Protein AF-A0A1D8FVS4-F1 (afdb_monomer_lite)

Sequence (175 aa):
MYRERLPRTWTAICVGLYLAHVVRLGFDALPEDAGVWLAVSAASLLVLLPCIAVPVSKAVYHRIVVDPDRGVLRVGRERLSLADIDPASVHAALAQPDPAAAARLVASARTVDAPVPGLRAADTGAPRLVGGGWGAPMGMAVVVLATRGGEALSIATHDRKAFLTALAGALPAPA

pLDDT: mean 88.58, std 7.05, range [60.53, 96.75]

Foldseek 3Di:
DDKADDDCVQVVVLVVVLVVVLVVLCVVAPPPHVVVSVVVSVVVVVVSCVSVVVVVCCNQFQMWDDDLVVQWTDGRPDIDGLLFFALVQLVVQLPDDDDDQVRQQVQQVLFFDDPDQPRHCVNVVHAHEPRPDRTAPGSWHWRWTATPVGGIYTRTGNCSNVNSVSSSVSHDDHD

Radius of gyration: 20.72 Å; chains: 1; bounding box: 51×33×60 Å

Organism: NCBI:txid285473

Structure (mmCIF, N/CA/C/O backbone):
data_AF-A0A1D8FVS4-F1
#
_entry.id   AF-A0A1D8FVS4-F1
#
loop_
_atom_site.group_PDB
_atom_site.id
_atom_site.type_symbol
_atom_site.label_atom_id
_atom_site.label_alt_id
_atom_site.label_comp_id
_atom_site.label_asym_id
_atom_site.label_entity_id
_atom_site.label_seq_id
_atom_site.pdbx_PDB_ins_code
_atom_site.Cartn_x
_atom_site.Cartn_y
_atom_site.Cartn_z
_atom_site.occupancy
_atom_site.B_iso_or_equiv
_atom_site.auth_seq_id
_atom_site.auth_comp_id
_atom_site.auth_asym_id
_atom_site.auth_atom_id
_atom_site.pdbx_PDB_model_num
ATOM 1 N N . MET A 1 1 ? -13.833 -11.671 -2.267 1.00 82.31 1 MET A N 1
ATOM 2 C CA . MET A 1 1 ? -12.354 -11.724 -2.178 1.00 82.31 1 MET A CA 1
ATOM 3 C C . MET A 1 1 ? -11.740 -10.491 -2.842 1.00 82.31 1 MET A C 1
ATOM 5 O O . MET A 1 1 ? -11.932 -10.299 -4.038 1.00 82.31 1 MET A O 1
ATOM 9 N N . TYR A 1 2 ? -11.025 -9.650 -2.090 1.00 91.81 2 TYR A N 1
ATOM 10 C CA . TYR A 1 2 ? -10.283 -8.502 -2.637 1.00 91.81 2 TYR A CA 1
ATOM 11 C C . TYR A 1 2 ? -8.808 -8.858 -2.812 1.00 91.81 2 TYR A C 1
ATOM 13 O O . TYR A 1 2 ? -8.218 -9.528 -1.966 1.00 91.81 2 TYR A O 1
ATOM 21 N N . ARG A 1 3 ? -8.203 -8.389 -3.906 1.00 91.31 3 ARG A N 1
ATOM 22 C CA . ARG A 1 3 ? -6.777 -8.555 -4.192 1.00 91.31 3 ARG A CA 1
ATOM 23 C C . ARG A 1 3 ? -6.234 -7.275 -4.799 1.00 91.31 3 ARG A C 1
ATOM 25 O O . ARG A 1 3 ? -6.654 -6.887 -5.889 1.00 91.31 3 ARG A O 1
ATOM 32 N N . GLU A 1 4 ? -5.270 -6.667 -4.124 1.00 86.94 4 GLU A N 1
ATOM 33 C CA . GLU A 1 4 ? -4.655 -5.432 -4.593 1.00 86.94 4 GLU A CA 1
ATOM 34 C C . GLU A 1 4 ? -3.926 -5.663 -5.927 1.00 86.94 4 GLU A C 1
ATOM 36 O O . GLU A 1 4 ? -3.179 -6.637 -6.107 1.00 86.94 4 GLU A O 1
ATOM 41 N N . ARG A 1 5 ? -4.173 -4.765 -6.886 1.00 82.19 5 ARG A N 1
ATOM 42 C CA . ARG A 1 5 ? -3.498 -4.732 -8.186 1.00 82.19 5 ARG A CA 1
ATOM 43 C C . ARG A 1 5 ? -2.529 -3.560 -8.188 1.00 82.19 5 ARG A C 1
ATOM 45 O O . ARG A 1 5 ? -2.939 -2.425 -7.973 1.00 82.19 5 ARG A O 1
ATOM 52 N N . LEU A 1 6 ? -1.255 -3.827 -8.459 1.00 73.81 6 LEU A N 1
ATOM 53 C CA . LEU A 1 6 ? -0.286 -2.751 -8.628 1.00 73.81 6 LEU A CA 1
ATOM 54 C C . LEU A 1 6 ? -0.465 -2.082 -9.997 1.00 73.81 6 LEU A C 1
ATOM 56 O O . LEU A 1 6 ? -0.650 -2.790 -10.996 1.00 73.81 6 LEU A O 1
ATOM 60 N N . PRO A 1 7 ? -0.346 -0.746 -10.073 1.00 73.88 7 PRO A N 1
ATOM 61 C CA . PRO A 1 7 ? -0.276 -0.056 -11.352 1.00 73.88 7 PRO A CA 1
ATOM 62 C C . PRO A 1 7 ? 0.970 -0.515 -12.117 1.00 73.88 7 PRO A C 1
ATOM 64 O O . PRO A 1 7 ? 2.086 -0.499 -11.599 1.00 73.88 7 PRO A O 1
ATOM 67 N N . ARG A 1 8 ? 0.784 -0.908 -13.379 1.00 80.81 8 ARG A N 1
ATOM 68 C CA . ARG A 1 8 ? 1.892 -1.258 -14.286 1.00 80.81 8 ARG A CA 1
ATOM 69 C C . ARG A 1 8 ? 2.492 -0.039 -14.986 1.00 80.81 8 ARG A C 1
ATOM 71 O O . ARG A 1 8 ? 3.478 -0.183 -15.698 1.00 80.81 8 ARG A O 1
ATOM 78 N N . THR A 1 9 ? 1.917 1.146 -14.776 1.00 83.62 9 THR A N 1
ATOM 79 C CA . THR A 1 9 ? 2.279 2.388 -15.469 1.00 83.62 9 THR A CA 1
ATOM 80 C C . THR A 1 9 ? 3.751 2.739 -15.289 1.00 83.62 9 THR A C 1
ATOM 82 O O . THR A 1 9 ? 4.416 3.036 -16.269 1.00 83.62 9 THR A O 1
ATOM 85 N N . TRP A 1 10 ? 4.290 2.631 -14.070 1.00 82.12 10 TRP A N 1
ATOM 86 C CA . TRP A 1 10 ? 5.708 2.908 -13.815 1.00 82.12 10 TRP A CA 1
ATOM 87 C C . TRP A 1 10 ? 6.628 1.957 -14.586 1.00 82.12 10 TRP A C 1
ATOM 89 O O . TRP A 1 10 ? 7.525 2.400 -15.294 1.00 82.12 10 TRP A O 1
ATOM 99 N N . THR A 1 11 ? 6.358 0.650 -14.521 1.00 85.25 11 THR A N 1
ATOM 100 C CA . THR A 1 11 ? 7.110 -0.349 -15.289 1.00 85.25 11 THR A CA 1
ATOM 101 C C . THR A 1 11 ? 7.022 -0.074 -16.788 1.00 85.25 11 THR A C 1
ATOM 103 O O . THR A 1 11 ? 8.040 -0.123 -17.468 1.00 85.25 11 THR A O 1
ATOM 106 N N . ALA A 1 12 ? 5.835 0.266 -17.298 1.00 89.19 12 ALA A N 1
ATOM 107 C CA . ALA A 1 12 ? 5.643 0.608 -18.703 1.00 89.19 12 ALA A CA 1
ATOM 108 C C . ALA A 1 12 ? 6.436 1.862 -19.110 1.00 89.19 12 ALA A C 1
ATOM 110 O O . ALA A 1 12 ? 7.073 1.851 -20.158 1.00 89.19 12 ALA A O 1
ATOM 111 N N . ILE A 1 13 ? 6.455 2.905 -18.271 1.00 90.12 13 ILE A N 1
ATOM 112 C CA . ILE A 1 13 ? 7.244 4.124 -18.502 1.00 90.12 13 ILE A CA 1
ATOM 113 C C . ILE A 1 13 ? 8.738 3.795 -18.540 1.00 90.12 13 ILE A C 1
ATOM 115 O O . ILE A 1 13 ? 9.409 4.156 -19.502 1.00 90.12 13 ILE A O 1
ATOM 119 N N . CYS A 1 14 ? 9.265 3.081 -17.540 1.00 89.50 14 CYS A N 1
ATOM 120 C CA . CYS A 1 14 ? 10.686 2.728 -17.490 1.00 89.50 14 CYS A CA 1
ATOM 121 C C . CYS A 1 14 ? 11.114 1.892 -18.703 1.00 89.50 14 CYS A C 1
ATOM 123 O O . CYS A 1 14 ? 12.142 2.176 -19.313 1.00 89.50 14 CYS A O 1
ATOM 125 N N . VAL A 1 15 ? 10.311 0.890 -19.077 1.00 90.00 15 VAL A N 1
ATOM 126 C CA . VAL A 1 15 ? 10.574 0.063 -20.264 1.00 90.00 15 VAL A CA 1
ATOM 127 C C . VAL A 1 15 ? 10.497 0.903 -21.539 1.00 90.00 15 VAL A C 1
ATOM 129 O O . VAL A 1 15 ? 11.381 0.798 -22.381 1.00 90.00 15 VAL A O 1
ATOM 132 N N . GLY A 1 16 ? 9.492 1.772 -21.676 1.00 93.94 16 GLY A N 1
ATOM 133 C CA . GLY A 1 16 ? 9.348 2.652 -22.837 1.00 93.94 16 GLY A CA 1
ATOM 134 C C . GLY A 1 16 ? 10.529 3.611 -23.008 1.00 93.94 16 GLY A C 1
ATOM 135 O O . GLY A 1 16 ? 11.068 3.725 -24.107 1.00 93.94 16 GLY A O 1
ATOM 136 N N . LEU A 1 17 ? 10.983 4.242 -21.920 1.00 93.75 17 LEU A N 1
ATOM 137 C CA . LEU A 1 17 ? 12.161 5.117 -21.925 1.00 93.75 17 LEU A CA 1
ATOM 138 C C . LEU A 1 17 ? 13.437 4.355 -22.295 1.00 93.75 17 LEU A C 1
ATOM 140 O O . LEU A 1 17 ? 14.241 4.856 -23.080 1.00 93.75 17 LEU A O 1
ATOM 144 N N . TYR A 1 18 ? 13.607 3.138 -21.774 1.00 93.44 18 TYR A N 1
ATOM 145 C CA . TYR A 1 18 ? 14.733 2.280 -22.136 1.00 93.44 18 TYR A CA 1
ATOM 146 C C . TYR A 1 18 ? 14.725 1.931 -23.629 1.00 93.44 18 TYR A C 1
ATOM 148 O O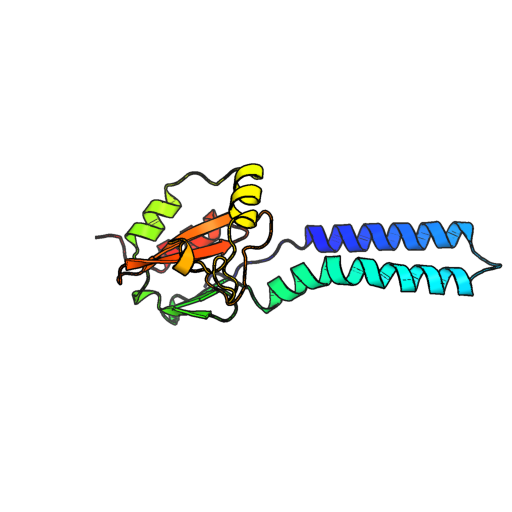 . TYR A 1 18 ? 15.739 2.100 -24.302 1.00 93.44 18 TYR A O 1
ATOM 156 N N . LEU A 1 19 ? 13.580 1.507 -24.171 1.00 94.00 19 LEU A N 1
ATOM 157 C CA . LEU A 1 19 ? 13.458 1.170 -25.591 1.00 94.00 19 LEU A CA 1
ATOM 158 C C . LEU A 1 19 ? 13.744 2.380 -26.487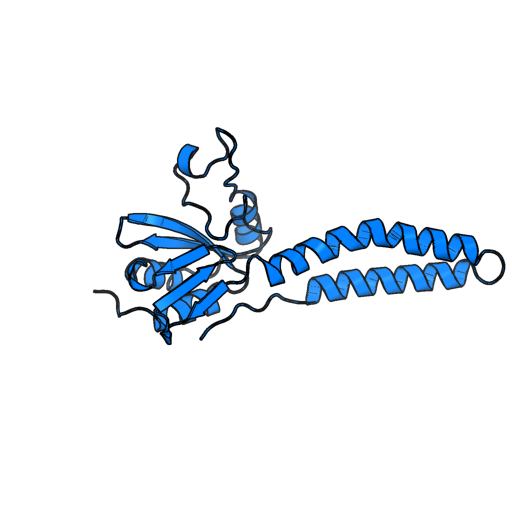 1.00 94.00 19 LEU A C 1
ATOM 160 O O . LEU A 1 19 ? 14.502 2.259 -27.447 1.00 94.00 19 LEU A O 1
ATOM 164 N N . ALA A 1 20 ? 13.203 3.552 -26.147 1.00 93.81 20 ALA A N 1
ATOM 165 C CA . ALA A 1 20 ? 13.477 4.787 -26.878 1.00 93.81 20 ALA A CA 1
ATOM 166 C C . ALA A 1 20 ? 14.975 5.133 -26.869 1.00 93.81 20 ALA A C 1
ATOM 168 O O . ALA A 1 20 ? 15.530 5.518 -27.897 1.00 93.81 20 ALA A O 1
ATOM 169 N N . HIS A 1 21 ? 15.647 4.949 -25.730 1.00 90.81 21 HIS A N 1
ATOM 170 C CA . HIS A 1 21 ? 17.085 5.163 -25.606 1.00 90.81 21 HIS A CA 1
ATOM 171 C C . HIS A 1 21 ? 17.902 4.192 -26.473 1.00 90.81 21 HIS A C 1
ATOM 173 O O . HIS A 1 21 ? 18.782 4.640 -27.206 1.00 90.81 21 HIS A O 1
ATOM 179 N N . VAL A 1 22 ? 17.591 2.891 -26.444 1.00 90.62 22 VAL A N 1
ATOM 180 C CA . VAL A 1 22 ? 18.277 1.869 -27.259 1.00 90.62 22 VAL A CA 1
ATOM 181 C C . VAL A 1 22 ? 18.113 2.140 -28.755 1.00 90.62 22 VAL A C 1
ATOM 183 O O . VAL A 1 22 ? 19.090 2.062 -29.501 1.00 90.62 22 VAL A O 1
ATOM 186 N N . VAL A 1 23 ? 16.900 2.498 -29.190 1.00 91.62 23 VAL A N 1
ATOM 187 C CA . VAL A 1 23 ? 16.611 2.859 -30.587 1.00 91.62 23 VAL A CA 1
ATOM 188 C C . VAL A 1 23 ? 17.400 4.098 -31.002 1.00 91.62 23 VAL A C 1
ATOM 190 O O . VAL A 1 23 ? 18.024 4.092 -32.060 1.00 91.62 23 VAL A O 1
ATOM 193 N N . ARG A 1 24 ? 17.432 5.136 -30.155 1.00 89.19 24 ARG A N 1
ATOM 194 C CA . ARG A 1 24 ? 18.205 6.357 -30.418 1.00 89.19 24 ARG A CA 1
ATOM 195 C C . ARG A 1 24 ? 19.694 6.052 -30.595 1.00 89.19 24 ARG A C 1
ATOM 197 O O . ARG A 1 24 ? 20.284 6.504 -31.563 1.00 89.19 24 ARG A O 1
ATOM 204 N N . LEU A 1 25 ? 20.278 5.256 -29.696 1.00 87.12 25 LEU A N 1
ATOM 205 C CA . LEU A 1 25 ? 21.678 4.839 -29.813 1.00 87.12 25 LEU A CA 1
ATOM 206 C C . LEU A 1 25 ? 21.939 4.018 -31.083 1.00 87.12 25 LEU A C 1
ATOM 208 O O . LEU A 1 25 ? 23.022 4.108 -31.646 1.00 87.12 25 LEU A O 1
ATOM 212 N N . GLY A 1 26 ? 20.963 3.225 -31.532 1.00 84.50 26 GLY A N 1
ATOM 213 C CA . GLY A 1 26 ? 21.086 2.423 -32.748 1.00 84.50 26 GLY A CA 1
ATOM 214 C C . GLY A 1 26 ? 21.171 3.274 -34.015 1.00 84.50 26 GLY A C 1
ATOM 215 O O . GLY A 1 26 ? 21.977 2.965 -34.887 1.00 84.50 26 GLY A O 1
ATOM 216 N N . PHE A 1 27 ? 20.397 4.362 -34.100 1.00 86.69 27 PHE A N 1
ATOM 217 C CA . PHE A 1 27 ? 20.484 5.303 -35.224 1.00 86.69 27 PHE A CA 1
ATOM 218 C C . PHE A 1 27 ? 21.853 5.983 -35.326 1.00 86.69 27 PHE A C 1
ATOM 220 O O . PHE A 1 27 ? 22.319 6.215 -36.436 1.00 86.69 27 PHE A O 1
ATOM 227 N N . ASP A 1 28 ? 22.488 6.271 -34.187 1.00 76.62 28 ASP A N 1
ATOM 228 C CA . ASP A 1 28 ? 23.780 6.963 -34.142 1.00 76.62 28 ASP A CA 1
ATOM 229 C C . ASP A 1 28 ? 24.978 6.015 -34.402 1.00 76.62 28 ASP A C 1
ATOM 231 O O . ASP A 1 28 ? 26.030 6.480 -34.827 1.00 76.62 28 ASP A O 1
ATOM 235 N N . ALA A 1 29 ? 24.847 4.705 -34.133 1.00 73.69 29 ALA A N 1
ATOM 236 C CA . ALA A 1 29 ? 25.982 3.765 -34.059 1.00 73.69 29 ALA A CA 1
ATOM 237 C C . ALA A 1 29 ? 26.030 2.670 -35.149 1.00 73.69 29 ALA A C 1
ATOM 239 O O . ALA A 1 29 ? 27.044 1.983 -35.292 1.00 73.69 29 ALA A O 1
ATOM 240 N N . LEU A 1 30 ? 24.948 2.444 -35.901 1.00 69.81 30 LEU A N 1
ATOM 241 C CA . LEU A 1 30 ? 24.919 1.433 -36.970 1.00 69.81 30 LEU A CA 1
ATOM 242 C C . LEU A 1 30 ? 25.427 2.025 -38.301 1.00 69.81 30 LEU A C 1
ATOM 244 O O . LEU A 1 30 ? 24.965 3.103 -38.672 1.00 69.81 30 LEU A O 1
ATOM 248 N N . PRO A 1 31 ? 26.300 1.331 -39.071 1.00 60.53 31 PRO A N 1
ATOM 249 C CA . PRO A 1 31 ? 26.704 -0.080 -38.954 1.00 60.53 31 PRO A CA 1
ATOM 250 C C . PRO A 1 31 ? 28.086 -0.335 -38.318 1.00 60.53 31 PRO A C 1
ATOM 252 O O . PRO A 1 31 ? 28.436 -1.494 -38.101 1.00 60.53 31 PRO A O 1
ATOM 255 N N . GLU A 1 32 ? 28.878 0.701 -38.049 1.00 76.50 32 GLU A N 1
ATOM 256 C CA . GLU A 1 32 ? 30.312 0.562 -37.747 1.00 76.50 32 GLU A CA 1
ATOM 257 C C . GLU A 1 32 ? 30.583 0.047 -36.320 1.00 76.50 32 GLU A C 1
ATOM 259 O O . GLU A 1 32 ? 31.526 -0.714 -36.114 1.00 76.50 32 GLU A O 1
ATOM 264 N N . ASP A 1 33 ? 29.692 0.338 -35.362 1.00 84.56 33 ASP A N 1
ATOM 265 C CA . ASP A 1 33 ? 29.934 0.123 -33.928 1.00 84.56 33 ASP A CA 1
ATOM 266 C C . ASP A 1 33 ? 28.868 -0.753 -33.238 1.00 84.56 33 ASP A C 1
ATOM 268 O O . ASP A 1 33 ? 28.495 -0.549 -32.076 1.00 84.56 33 ASP A O 1
ATOM 272 N N . ALA A 1 34 ? 28.380 -1.792 -33.924 1.00 83.81 34 ALA A N 1
ATOM 273 C CA . ALA A 1 34 ? 27.336 -2.682 -33.396 1.00 83.81 34 ALA A CA 1
ATOM 274 C C . ALA A 1 34 ? 27.692 -3.320 -32.032 1.00 83.81 34 ALA A C 1
ATOM 276 O O . ALA A 1 34 ? 26.827 -3.473 -31.165 1.00 83.81 34 ALA A O 1
ATOM 277 N N . GLY A 1 35 ? 28.966 -3.664 -31.813 1.00 86.25 35 GLY A N 1
ATOM 278 C CA . GLY A 1 35 ? 29.439 -4.210 -30.535 1.00 86.25 35 GLY A CA 1
ATOM 279 C C . GLY A 1 35 ? 29.344 -3.203 -29.384 1.00 86.25 35 GLY A C 1
ATOM 280 O O . GLY A 1 35 ? 28.893 -3.553 -28.292 1.00 86.25 35 GLY A O 1
ATOM 281 N N . VAL A 1 36 ? 29.702 -1.940 -29.638 1.00 86.81 36 VAL A N 1
ATOM 282 C CA . VAL A 1 36 ? 29.601 -0.851 -28.654 1.00 86.81 36 VAL A CA 1
ATOM 283 C C . VAL A 1 36 ? 28.135 -0.561 -28.344 1.00 86.81 36 VAL A C 1
ATOM 285 O O . VAL A 1 36 ? 27.765 -0.453 -27.174 1.00 86.81 36 VAL A O 1
ATOM 288 N N . TRP A 1 37 ? 27.277 -0.523 -29.366 1.00 88.75 37 TRP A N 1
ATOM 289 C CA . TRP A 1 37 ? 25.835 -0.344 -29.195 1.00 88.75 37 TRP A CA 1
ATOM 290 C C . TRP A 1 37 ? 25.215 -1.415 -28.283 1.00 88.75 37 TRP A C 1
ATOM 292 O O . TRP A 1 37 ? 24.474 -1.080 -27.351 1.00 88.75 37 TRP A O 1
ATOM 302 N N . LEU A 1 38 ? 25.554 -2.693 -28.491 1.00 88.62 38 LEU A N 1
ATOM 303 C CA . LEU A 1 38 ? 25.096 -3.790 -27.632 1.00 88.62 38 LEU A CA 1
ATOM 304 C C . LEU A 1 38 ? 25.632 -3.661 -26.201 1.00 88.62 38 LEU A C 1
ATOM 306 O O . LEU A 1 38 ? 24.866 -3.819 -25.250 1.00 88.62 38 LEU A O 1
ATOM 310 N N . ALA A 1 39 ? 26.919 -3.341 -26.036 1.00 90.12 39 ALA A N 1
ATOM 311 C CA . ALA A 1 39 ? 27.539 -3.195 -24.721 1.00 90.12 39 ALA A CA 1
ATOM 312 C C . ALA A 1 39 ? 26.892 -2.067 -23.900 1.00 90.12 39 ALA A C 1
ATOM 314 O O . ALA A 1 39 ? 26.540 -2.272 -22.738 1.00 90.12 39 ALA A O 1
ATOM 315 N N . VAL A 1 40 ? 26.664 -0.900 -24.510 1.00 89.38 40 VAL A N 1
ATOM 316 C CA . VAL A 1 40 ? 26.006 0.243 -23.855 1.00 89.38 40 VAL A CA 1
ATOM 317 C C . VAL A 1 40 ? 24.539 -0.070 -23.552 1.00 89.38 40 VAL A C 1
ATOM 319 O O . VAL A 1 40 ? 24.064 0.206 -22.450 1.00 89.38 40 VAL A O 1
ATOM 322 N N . SER A 1 41 ? 23.822 -0.710 -24.479 1.00 89.25 41 SER A N 1
ATOM 323 C CA . SER A 1 41 ? 22.429 -1.127 -24.261 1.00 89.25 41 SER A CA 1
ATOM 324 C C . SER A 1 41 ? 22.294 -2.129 -23.108 1.00 89.25 41 SER A C 1
ATOM 326 O O . SER A 1 41 ? 21.347 -2.038 -22.319 1.00 89.25 41 SER A O 1
ATOM 328 N N . ALA A 1 42 ? 23.246 -3.059 -22.979 1.00 90.69 42 ALA A N 1
ATOM 329 C CA . ALA A 1 42 ? 23.310 -4.017 -21.880 1.00 90.69 42 ALA A CA 1
ATOM 330 C C . ALA A 1 42 ? 23.688 -3.344 -20.553 1.00 90.69 42 ALA A C 1
ATOM 332 O O . ALA A 1 42 ? 23.056 -3.609 -19.533 1.00 90.69 42 ALA A O 1
ATOM 333 N N . ALA A 1 43 ? 24.654 -2.422 -20.554 1.00 91.25 43 ALA A N 1
ATOM 334 C CA . ALA A 1 43 ? 25.006 -1.644 -19.367 1.00 91.25 43 ALA A CA 1
ATOM 335 C C . ALA A 1 43 ? 23.808 -0.827 -18.852 1.00 91.25 43 ALA A C 1
ATOM 337 O O . ALA A 1 43 ? 23.539 -0.806 -17.652 1.00 91.25 43 ALA A O 1
ATOM 338 N N . SER A 1 44 ? 23.016 -0.239 -19.752 1.00 89.00 44 SER A N 1
ATOM 339 C CA . SER A 1 44 ? 21.793 0.494 -19.402 1.00 89.00 44 SER A CA 1
ATOM 340 C C . SER A 1 44 ? 20.724 -0.381 -18.732 1.00 89.00 44 SER A C 1
ATOM 342 O O . SER A 1 44 ? 19.921 0.127 -17.943 1.00 89.00 44 SER A O 1
ATOM 344 N N . LEU A 1 45 ? 20.725 -1.704 -18.957 1.00 89.19 45 LEU A N 1
ATOM 345 C CA . LEU A 1 45 ? 19.841 -2.614 -18.217 1.00 89.19 45 LEU A CA 1
ATOM 346 C C . LEU A 1 45 ? 20.175 -2.658 -16.726 1.00 89.19 45 LEU A C 1
ATOM 348 O O . LEU A 1 45 ? 19.263 -2.837 -15.924 1.00 89.19 45 LEU A O 1
ATOM 352 N N . LEU A 1 46 ? 21.435 -2.450 -16.332 1.00 89.50 46 LEU A N 1
ATOM 353 C CA . LEU A 1 46 ? 21.824 -2.423 -14.917 1.00 89.50 46 LEU A CA 1
ATOM 354 C C . LEU A 1 46 ? 21.133 -1.288 -14.151 1.00 89.50 46 LEU A C 1
ATOM 356 O O . LEU A 1 46 ? 20.880 -1.428 -12.958 1.00 89.50 46 LEU A O 1
ATOM 360 N N . VAL A 1 47 ? 20.774 -0.200 -14.838 1.00 87.31 47 VAL A N 1
ATOM 361 C CA . VAL A 1 47 ? 19.984 0.905 -14.274 1.00 87.31 47 VAL A CA 1
ATOM 362 C C . VAL A 1 47 ? 18.487 0.596 -14.321 1.00 87.31 47 VAL A C 1
ATOM 364 O O . VAL A 1 47 ? 17.765 0.867 -13.365 1.00 87.31 47 VAL A O 1
ATOM 367 N N . LEU A 1 48 ? 18.002 -0.013 -15.406 1.00 88.56 48 LEU A N 1
ATOM 368 C CA . LEU A 1 48 ? 16.586 -0.365 -15.542 1.00 88.56 48 LEU A CA 1
ATOM 369 C C . LEU A 1 48 ? 16.145 -1.427 -14.522 1.00 88.56 48 LEU A C 1
ATOM 371 O O . LEU A 1 48 ? 15.037 -1.359 -13.984 1.00 88.56 48 LEU A O 1
ATOM 375 N N . LEU A 1 49 ? 17.007 -2.409 -14.258 1.00 86.69 49 LEU A N 1
ATOM 376 C CA . LEU A 1 49 ? 16.737 -3.531 -13.365 1.00 86.69 49 LEU A CA 1
ATOM 377 C C . LEU A 1 49 ? 16.242 -3.087 -11.984 1.00 86.69 49 LEU A C 1
ATOM 379 O O . LEU A 1 49 ? 15.146 -3.510 -11.625 1.00 86.69 49 LEU A O 1
ATOM 383 N N . PRO A 1 50 ? 16.931 -2.223 -11.214 1.00 83.12 50 PRO A N 1
ATOM 384 C CA . PRO A 1 50 ? 16.420 -1.760 -9.925 1.00 83.12 50 PRO A CA 1
ATOM 385 C C . PRO A 1 50 ? 15.101 -0.981 -10.050 1.00 83.12 50 PRO A C 1
ATOM 387 O O . PRO A 1 50 ? 14.218 -1.150 -9.205 1.00 83.12 50 PRO A O 1
ATOM 390 N N . CYS A 1 51 ? 14.898 -0.205 -11.123 1.00 82.44 51 CYS A N 1
ATOM 391 C CA . CYS A 1 51 ? 13.643 0.523 -11.357 1.00 82.44 51 CYS A CA 1
ATOM 392 C C . CYS A 1 51 ? 12.429 -0.406 -11.539 1.00 82.44 51 CYS A C 1
ATOM 394 O O . CYS A 1 51 ? 11.310 -0.027 -11.180 1.00 82.44 51 CYS A O 1
ATOM 396 N N . ILE A 1 52 ? 12.638 -1.617 -12.069 1.00 82.81 52 ILE A N 1
ATOM 397 C CA . ILE A 1 52 ? 11.593 -2.636 -12.264 1.00 82.81 52 ILE A CA 1
ATOM 398 C C . ILE A 1 52 ? 11.564 -3.658 -11.115 1.00 82.81 52 ILE A C 1
ATOM 400 O O . ILE A 1 52 ? 10.495 -4.150 -10.748 1.00 82.81 52 ILE A O 1
ATOM 404 N N . ALA A 1 53 ? 12.702 -3.963 -10.495 1.00 78.81 53 ALA A N 1
ATOM 405 C CA . ALA A 1 53 ? 12.806 -4.946 -9.422 1.00 78.81 53 ALA A CA 1
ATOM 406 C C . ALA A 1 53 ? 11.950 -4.555 -8.213 1.00 78.81 53 ALA A C 1
ATOM 408 O O . ALA A 1 53 ? 11.296 -5.412 -7.623 1.00 78.81 53 ALA A O 1
ATOM 409 N N . VAL A 1 54 ? 11.881 -3.262 -7.884 1.00 74.31 54 VAL A N 1
ATOM 410 C CA . VAL A 1 54 ? 11.054 -2.749 -6.782 1.00 74.31 54 VAL A CA 1
ATOM 411 C C . VAL A 1 54 ? 9.554 -3.028 -6.992 1.00 74.31 54 VAL A C 1
ATOM 413 O O . VAL A 1 54 ? 8.952 -3.687 -6.137 1.00 74.31 54 VAL A O 1
ATOM 416 N N . PRO A 1 55 ? 8.904 -2.598 -8.096 1.00 73.44 55 PRO A N 1
ATOM 417 C CA . PRO A 1 55 ? 7.490 -2.901 -8.319 1.00 73.44 55 PRO A CA 1
ATOM 418 C C . PRO A 1 55 ? 7.221 -4.402 -8.490 1.00 73.44 55 PRO A C 1
ATOM 420 O O . PRO A 1 55 ? 6.171 -4.875 -8.053 1.00 73.44 55 PRO A O 1
ATOM 423 N N . VAL A 1 56 ? 8.157 -5.169 -9.061 1.00 75.50 56 VAL A N 1
ATOM 424 C CA . VAL A 1 56 ? 8.027 -6.631 -9.181 1.00 75.50 56 VAL A CA 1
ATOM 425 C C . VAL A 1 56 ? 8.068 -7.304 -7.811 1.00 75.50 56 VAL A C 1
ATOM 427 O O . VAL A 1 56 ? 7.150 -8.053 -7.478 1.00 75.50 56 VAL A O 1
ATOM 430 N N . SER A 1 57 ? 9.073 -6.994 -6.990 1.00 71.44 57 SER A N 1
ATOM 431 C CA . SER A 1 57 ? 9.189 -7.493 -5.615 1.00 71.44 57 SER A CA 1
ATOM 432 C C . SER A 1 57 ? 7.904 -7.225 -4.839 1.00 71.44 57 SER A C 1
ATOM 434 O O . SER A 1 57 ? 7.331 -8.115 -4.218 1.00 71.44 57 SER A O 1
ATOM 436 N N . LYS A 1 58 ? 7.353 -6.022 -4.984 1.00 73.00 58 LYS A N 1
ATOM 437 C CA . LYS A 1 58 ? 6.100 -5.633 -4.346 1.00 73.00 58 LYS A CA 1
ATOM 438 C C . LYS A 1 58 ? 4.883 -6.401 -4.867 1.00 73.00 58 LYS A C 1
ATOM 440 O O . LYS A 1 58 ? 4.045 -6.824 -4.072 1.00 73.00 58 LYS A O 1
ATOM 445 N N . ALA A 1 59 ? 4.799 -6.640 -6.176 1.00 72.69 59 ALA A N 1
ATOM 446 C CA . ALA A 1 59 ? 3.726 -7.436 -6.771 1.00 72.69 59 ALA A CA 1
ATOM 447 C C . ALA A 1 59 ? 3.713 -8.895 -6.281 1.00 72.69 59 ALA A C 1
ATOM 449 O O . ALA A 1 59 ? 2.645 -9.528 -6.286 1.00 72.69 59 ALA A O 1
ATOM 450 N N . VAL A 1 60 ? 4.873 -9.414 -5.871 1.00 71.69 60 VAL A N 1
ATOM 451 C CA . VAL A 1 60 ? 5.055 -10.779 -5.364 1.00 71.69 60 VAL A CA 1
ATOM 452 C C . VAL A 1 60 ? 4.899 -10.837 -3.839 1.00 71.69 60 VAL A C 1
ATOM 454 O O . VAL A 1 60 ? 4.083 -11.615 -3.348 1.00 71.69 60 VAL A O 1
ATOM 457 N N . TYR A 1 61 ? 5.626 -9.999 -3.097 1.00 67.00 61 TYR A N 1
ATOM 458 C CA . TYR A 1 61 ? 5.841 -10.148 -1.652 1.00 67.00 61 TYR A CA 1
ATOM 459 C C . TYR A 1 61 ? 5.034 -9.207 -0.758 1.00 67.00 61 TYR A C 1
ATOM 461 O O . TYR A 1 61 ? 4.938 -9.484 0.431 1.00 67.00 61 TYR A O 1
ATOM 469 N N . HIS A 1 62 ? 4.439 -8.136 -1.291 1.00 70.50 62 HIS A N 1
ATOM 470 C CA . HIS A 1 62 ? 3.711 -7.123 -0.507 1.00 70.50 62 HIS A CA 1
ATOM 471 C C . HIS A 1 62 ? 2.259 -6.961 -0.960 1.00 70.50 62 HIS A C 1
ATOM 473 O O . HIS A 1 62 ? 1.674 -5.887 -0.862 1.00 70.50 62 HIS A O 1
ATOM 479 N N . ARG A 1 63 ? 1.665 -8.031 -1.494 1.00 84.12 63 ARG A N 1
ATOM 480 C CA . ARG A 1 63 ? 0.287 -7.992 -1.981 1.00 84.12 63 ARG A CA 1
ATOM 481 C C . ARG A 1 63 ? -0.707 -8.053 -0.822 1.00 84.12 63 ARG A C 1
ATOM 483 O O . ARG A 1 63 ? -0.614 -8.961 0.003 1.00 84.12 63 ARG A O 1
ATOM 490 N N . ILE A 1 64 ? -1.688 -7.153 -0.824 1.00 92.31 64 ILE A N 1
ATOM 491 C CA . ILE A 1 64 ? -2.829 -7.207 0.094 1.00 92.31 64 ILE A CA 1
ATOM 492 C C . ILE A 1 64 ? -3.933 -8.097 -0.490 1.00 92.31 64 ILE A C 1
ATOM 494 O O . ILE A 1 64 ? -4.313 -7.965 -1.660 1.00 92.31 64 ILE A O 1
ATOM 498 N N . VAL A 1 65 ? -4.446 -9.017 0.325 1.00 94.06 65 VAL A N 1
ATOM 499 C CA . VAL A 1 65 ? -5.585 -9.883 0.003 1.00 94.06 65 VAL A CA 1
ATOM 500 C C . VAL A 1 65 ? -6.537 -9.924 1.191 1.00 94.06 65 VAL A C 1
ATOM 502 O O . VAL A 1 65 ? -6.125 -10.300 2.285 1.00 94.06 65 VAL A O 1
ATOM 505 N N . VAL A 1 66 ? -7.806 -9.592 0.960 1.00 95.75 66 VAL A N 1
ATOM 506 C CA . VAL A 1 66 ? -8.887 -9.815 1.932 1.00 95.75 66 VAL A CA 1
ATOM 507 C C . VAL A 1 66 ? -9.654 -11.050 1.480 1.00 95.75 66 VAL A C 1
ATOM 509 O O . VAL A 1 66 ? -10.227 -11.066 0.380 1.00 95.75 66 VAL A O 1
ATOM 512 N N . ASP A 1 67 ? -9.635 -12.082 2.315 1.00 94.75 67 ASP A N 1
ATOM 513 C CA . ASP A 1 67 ? -10.286 -13.367 2.084 1.00 94.75 67 ASP A CA 1
ATOM 514 C C . ASP A 1 67 ? -11.343 -13.599 3.182 1.00 94.75 67 ASP A C 1
ATOM 516 O O . ASP A 1 67 ? -11.005 -14.103 4.258 1.00 94.75 67 ASP A O 1
ATOM 520 N N . PRO A 1 68 ? -12.603 -13.174 2.946 1.00 92.00 68 PRO A N 1
ATOM 521 C CA . PRO A 1 68 ? -13.683 -13.312 3.922 1.00 92.00 68 PRO A CA 1
ATOM 522 C C . PRO A 1 68 ? -14.006 -14.776 4.230 1.00 92.00 68 PRO A C 1
ATOM 524 O O . PRO A 1 68 ? -14.238 -15.113 5.385 1.00 92.00 68 PRO A O 1
ATOM 527 N N . ASP A 1 69 ? -13.945 -15.650 3.221 1.00 92.50 69 ASP A N 1
ATOM 528 C CA . ASP A 1 69 ? -14.305 -17.068 3.343 1.00 92.50 69 ASP A CA 1
ATOM 529 C C . ASP A 1 69 ? -13.354 -17.806 4.291 1.00 92.50 69 ASP A C 1
ATOM 531 O O . ASP A 1 69 ? -13.749 -18.706 5.028 1.00 92.50 69 ASP A O 1
ATOM 535 N N . ARG A 1 70 ? -12.079 -17.402 4.290 1.00 92.38 70 ARG A N 1
ATOM 536 C CA . ARG A 1 70 ? -11.059 -17.921 5.209 1.00 92.38 70 ARG A CA 1
ATOM 537 C C . ARG A 1 70 ? -10.912 -17.099 6.487 1.00 92.38 70 ARG A C 1
ATOM 539 O O . ARG A 1 70 ? -10.101 -17.471 7.329 1.00 92.38 70 ARG A O 1
ATOM 546 N N . GLY A 1 71 ? -11.625 -15.981 6.617 1.00 94.94 71 GLY A N 1
ATOM 547 C CA . GLY A 1 71 ? -11.510 -15.085 7.763 1.00 94.94 71 GLY A CA 1
ATOM 548 C C . GLY A 1 71 ? -10.128 -14.440 7.907 1.00 94.94 71 GLY A C 1
ATOM 549 O O . GLY A 1 71 ? -9.708 -14.171 9.030 1.00 94.94 71 GLY A O 1
ATOM 550 N N . VAL A 1 72 ? -9.387 -14.219 6.810 1.00 96.31 72 VAL A N 1
ATOM 551 C CA . VAL A 1 72 ? -7.999 -13.719 6.873 1.00 96.31 72 VAL A CA 1
ATOM 552 C C . VAL A 1 72 ? -7.739 -12.491 6.004 1.00 96.31 72 VAL A C 1
ATOM 554 O O . VAL A 1 72 ? -8.120 -12.410 4.834 1.00 96.31 72 VAL A O 1
ATOM 557 N N . LEU A 1 73 ? -6.974 -11.561 6.569 1.00 96.06 73 LEU A N 1
ATOM 558 C CA . LEU A 1 73 ? -6.309 -10.473 5.870 1.00 96.06 73 LEU A CA 1
ATOM 559 C C . LEU A 1 73 ? -4.841 -10.854 5.670 1.00 96.06 73 LEU A C 1
ATOM 561 O O . LEU A 1 73 ? -4.072 -10.984 6.620 1.00 96.06 73 LEU A O 1
ATOM 565 N N . ARG A 1 74 ? -4.426 -11.035 4.418 1.00 94.31 74 ARG A N 1
ATOM 566 C CA . ARG A 1 74 ? -3.018 -11.248 4.073 1.00 94.31 74 ARG A CA 1
ATOM 567 C C . ARG A 1 74 ? -2.419 -9.930 3.627 1.00 94.31 74 ARG A C 1
ATOM 569 O O . ARG A 1 74 ? -2.909 -9.328 2.675 1.00 94.31 74 ARG A O 1
ATOM 576 N N . VAL A 1 75 ? -1.332 -9.527 4.263 1.00 92.25 75 VAL A N 1
ATOM 577 C CA . VAL A 1 75 ? -0.548 -8.356 3.871 1.00 92.25 75 VAL A CA 1
ATOM 578 C C . VAL A 1 75 ? 0.861 -8.861 3.637 1.00 92.25 75 VAL A C 1
ATOM 580 O O . VAL A 1 75 ? 1.567 -9.224 4.572 1.00 92.25 75 VAL A O 1
ATOM 583 N N . GLY A 1 76 ? 1.250 -8.981 2.371 1.00 88.56 76 GLY A N 1
ATOM 584 C CA . GLY A 1 76 ? 2.545 -9.536 2.004 1.00 88.56 76 GLY A CA 1
ATOM 585 C C . GLY A 1 76 ? 2.804 -10.932 2.581 1.00 88.56 76 GLY A C 1
ATOM 586 O O . GLY A 1 76 ? 2.127 -11.898 2.214 1.00 88.56 76 GLY A O 1
ATOM 587 N N . ARG A 1 77 ? 3.801 -11.039 3.470 1.00 86.25 77 ARG A N 1
ATOM 588 C CA . ARG A 1 77 ? 4.174 -12.292 4.155 1.00 86.25 77 ARG A CA 1
ATOM 589 C C . ARG A 1 77 ? 3.342 -12.587 5.406 1.00 86.25 77 ARG A C 1
ATOM 591 O O . ARG A 1 77 ? 3.335 -13.728 5.864 1.00 86.25 77 ARG A O 1
ATOM 598 N N . GLU A 1 78 ? 2.628 -11.599 5.930 1.00 91.50 78 GLU A N 1
ATOM 599 C CA . GLU A 1 78 ? 1.854 -11.722 7.162 1.00 91.50 78 GLU A CA 1
ATOM 600 C C . GLU A 1 78 ? 0.405 -12.131 6.892 1.00 91.50 78 GLU A C 1
ATOM 602 O O . GLU A 1 78 ? -0.186 -11.817 5.851 1.00 91.50 78 GLU A O 1
ATOM 607 N N . ARG A 1 79 ? -0.163 -12.864 7.851 1.00 93.50 79 ARG A N 1
ATOM 608 C CA . ARG A 1 79 ? -1.567 -13.274 7.872 1.00 93.50 79 ARG A CA 1
ATOM 609 C C . ARG A 1 79 ? -2.168 -12.804 9.189 1.00 93.50 79 ARG A C 1
ATOM 611 O O . ARG A 1 79 ? -1.690 -13.206 10.241 1.00 93.50 79 ARG A O 1
ATOM 618 N N . LEU A 1 80 ? -3.194 -11.974 9.101 1.00 94.81 80 LEU A N 1
ATOM 619 C CA . LEU A 1 80 ? -3.965 -11.467 10.226 1.00 94.81 80 LEU A CA 1
ATOM 620 C C . LEU A 1 80 ? -5.348 -12.115 10.192 1.00 94.81 80 LEU A C 1
ATOM 622 O O . LEU A 1 80 ? -5.941 -12.246 9.117 1.00 94.81 80 LEU A O 1
ATOM 626 N N . SER A 1 81 ? -5.861 -12.519 11.350 1.00 96.06 81 SER A N 1
ATOM 627 C CA . SER A 1 81 ? -7.257 -12.936 11.467 1.00 96.06 81 SER A CA 1
ATOM 628 C C . SER A 1 81 ? -8.154 -11.711 11.327 1.00 96.06 81 SER A C 1
ATOM 630 O O . SER A 1 81 ? -7.909 -10.687 11.961 1.00 96.06 81 SER A O 1
ATOM 632 N N . LEU A 1 82 ? -9.216 -11.806 10.527 1.00 96.06 82 LEU A N 1
ATOM 633 C CA . LEU A 1 82 ? -10.229 -10.749 10.456 1.00 96.06 82 LEU A CA 1
ATOM 634 C C . LEU A 1 82 ? -10.965 -10.587 11.792 1.00 96.06 82 LEU A C 1
ATOM 636 O O . LEU A 1 82 ? -11.416 -9.490 12.102 1.00 96.06 82 LEU A O 1
ATOM 640 N N . ALA A 1 83 ? -11.034 -11.643 12.608 1.00 95.06 83 ALA A N 1
ATOM 641 C CA . ALA A 1 83 ? -11.624 -11.565 13.940 1.00 95.06 83 ALA A CA 1
ATOM 642 C C . ALA A 1 83 ? -10.835 -10.633 14.874 1.00 95.06 83 ALA A C 1
ATOM 644 O O . ALA A 1 83 ? -11.439 -9.999 15.736 1.00 95.06 83 ALA A O 1
ATOM 645 N N . ASP A 1 84 ? -9.522 -10.503 14.671 1.00 95.75 84 ASP A N 1
ATOM 646 C CA . ASP A 1 84 ? -8.649 -9.696 15.528 1.00 95.75 84 ASP A CA 1
ATOM 647 C C . ASP A 1 84 ? -8.649 -8.216 15.136 1.00 95.75 84 ASP A C 1
ATOM 649 O O . ASP A 1 84 ? -8.203 -7.378 15.916 1.00 95.75 84 ASP A O 1
ATOM 653 N N . ILE A 1 85 ? -9.146 -7.868 13.947 1.00 96.69 85 ILE A N 1
ATOM 654 C CA . ILE A 1 85 ? -9.240 -6.478 13.495 1.00 96.69 85 ILE A CA 1
ATOM 655 C C . ILE A 1 85 ? -10.432 -5.804 14.174 1.00 96.69 85 ILE A C 1
ATOM 657 O O . ILE A 1 85 ? -11.534 -6.359 14.211 1.00 96.69 85 ILE A O 1
ATOM 661 N N . ASP A 1 86 ? -10.219 -4.596 14.697 1.00 96.56 86 ASP A N 1
ATOM 662 C CA . ASP A 1 86 ? -11.297 -3.773 15.236 1.00 96.56 86 ASP A CA 1
ATOM 663 C C . ASP A 1 86 ? -12.105 -3.126 14.090 1.00 96.56 86 ASP A C 1
ATOM 665 O O . ASP A 1 86 ? -11.558 -2.281 13.365 1.00 96.56 86 ASP A O 1
ATOM 669 N N . PRO A 1 87 ? -13.401 -3.463 13.922 1.00 95.94 87 PRO A N 1
ATOM 670 C CA . PRO A 1 87 ? -14.241 -2.869 12.886 1.00 95.94 87 PRO A CA 1
ATOM 671 C C . PRO A 1 87 ? -14.388 -1.354 13.035 1.00 95.94 87 PRO A C 1
ATOM 673 O O . PRO A 1 87 ? -14.440 -0.648 12.024 1.00 95.94 87 PRO A O 1
ATOM 676 N N . ALA A 1 88 ? -14.416 -0.833 14.268 1.00 95.62 88 ALA A N 1
ATOM 677 C CA . ALA A 1 88 ? -14.585 0.596 14.507 1.00 95.62 88 ALA A CA 1
ATOM 678 C C . ALA A 1 88 ? -13.407 1.385 13.919 1.00 95.62 88 ALA A C 1
ATOM 680 O O . ALA A 1 88 ? -13.618 2.368 13.206 1.00 95.62 88 ALA A O 1
ATOM 681 N N . SER A 1 89 ? -12.174 0.901 14.111 1.00 96.44 89 SER A N 1
ATOM 682 C CA . SER A 1 89 ? -10.978 1.491 13.499 1.00 96.44 89 SER A CA 1
ATOM 683 C C . SER A 1 89 ? -11.023 1.517 11.965 1.00 96.44 89 SER A C 1
ATOM 685 O O . SER A 1 89 ? -10.621 2.507 11.351 1.00 96.44 89 SER A O 1
ATOM 687 N N . VAL A 1 90 ? -11.571 0.475 11.327 1.00 96.69 90 VAL A N 1
ATOM 688 C CA . VAL A 1 90 ? -11.697 0.397 9.863 1.00 96.69 90 VAL A CA 1
ATOM 689 C C . VAL A 1 90 ? -12.720 1.408 9.355 1.00 96.69 90 VAL A C 1
ATOM 691 O O . VAL A 1 90 ? -12.443 2.126 8.393 1.00 96.69 90 VAL A O 1
ATOM 694 N N . HIS A 1 91 ? -13.876 1.514 10.012 1.00 95.00 91 HIS A N 1
ATOM 695 C CA . HIS A 1 91 ? -14.894 2.505 9.662 1.00 95.00 91 HIS A CA 1
ATOM 696 C C . HIS A 1 91 ? -14.417 3.939 9.916 1.00 95.00 91 HIS A C 1
ATOM 698 O O . HIS A 1 91 ? -14.638 4.813 9.075 1.00 95.00 91 HIS A O 1
ATOM 704 N N . ALA A 1 92 ? -13.701 4.177 11.016 1.00 95.12 92 ALA A N 1
ATOM 705 C CA . ALA A 1 92 ? -13.084 5.467 11.308 1.00 95.12 92 ALA A CA 1
ATOM 706 C C . ALA A 1 92 ? -12.046 5.847 10.242 1.00 95.12 92 ALA A C 1
ATOM 708 O O . ALA A 1 92 ? -12.033 6.982 9.766 1.00 95.12 92 ALA A O 1
ATOM 709 N N . ALA A 1 93 ? -11.213 4.895 9.807 1.00 94.81 93 ALA A N 1
ATOM 710 C CA . ALA A 1 93 ? -10.297 5.111 8.696 1.00 94.81 93 ALA A CA 1
ATOM 711 C C . ALA A 1 93 ? -11.067 5.404 7.398 1.00 94.81 93 ALA A C 1
ATOM 713 O O . ALA A 1 93 ? -10.734 6.352 6.694 1.00 94.81 93 ALA A O 1
ATOM 714 N N . LEU A 1 94 ? -12.127 4.656 7.087 1.00 94.94 94 LEU A N 1
ATOM 715 C CA . LEU A 1 94 ? -12.926 4.863 5.875 1.00 94.94 94 LEU A CA 1
ATOM 716 C C . LEU A 1 94 ? -13.581 6.256 5.829 1.00 94.94 94 LEU A C 1
ATOM 718 O O . LEU A 1 94 ? -13.695 6.838 4.752 1.00 94.94 94 LEU A O 1
ATOM 722 N N . ALA A 1 95 ? -13.972 6.798 6.985 1.00 94.06 95 ALA A N 1
ATOM 723 C CA . ALA A 1 95 ? -14.567 8.128 7.104 1.00 94.06 95 ALA A CA 1
ATOM 724 C C . ALA A 1 95 ? -13.565 9.276 6.879 1.00 94.06 95 ALA A C 1
ATOM 726 O O . ALA A 1 95 ? -13.968 10.397 6.568 1.00 94.06 95 ALA A O 1
ATOM 727 N N . GLN A 1 96 ? -12.261 9.023 7.024 1.00 92.94 96 GLN A N 1
ATOM 728 C CA . GLN A 1 96 ? -11.241 10.040 6.775 1.00 92.94 96 GLN A CA 1
ATOM 729 C C . GLN A 1 96 ? -11.040 10.269 5.268 1.00 92.94 96 GLN A C 1
ATOM 731 O O . GLN A 1 96 ? -10.997 9.299 4.497 1.00 92.94 96 GLN A O 1
ATOM 736 N N . PRO A 1 97 ? -10.835 11.530 4.843 1.00 90.31 97 PRO A N 1
ATOM 737 C CA . PRO A 1 97 ? -10.581 11.856 3.448 1.00 90.31 97 PRO A CA 1
ATOM 738 C C . PRO A 1 97 ? -9.303 11.181 2.948 1.00 90.31 97 PRO A C 1
ATOM 740 O O . PRO A 1 97 ? -8.346 10.972 3.700 1.00 90.31 97 PRO A O 1
ATOM 743 N N . ASP A 1 98 ? -9.272 10.857 1.656 1.00 90.12 98 ASP A N 1
ATOM 744 C CA . ASP A 1 98 ? -8.080 10.262 1.069 1.00 90.12 98 ASP A CA 1
ATOM 745 C C . ASP A 1 98 ? -6.912 11.263 1.076 1.00 90.12 98 ASP A C 1
ATOM 747 O O . ASP A 1 98 ? -7.065 12.411 0.646 1.00 90.12 98 ASP A O 1
ATOM 751 N N . PRO A 1 99 ? -5.719 10.845 1.538 1.00 90.25 99 PRO A N 1
ATOM 752 C CA . PRO A 1 99 ? -4.575 11.736 1.631 1.00 90.25 99 PRO A CA 1
ATOM 753 C C . PRO A 1 99 ? -4.111 12.168 0.238 1.00 90.25 99 PRO A C 1
ATOM 755 O O . PRO A 1 99 ? -3.970 11.340 -0.669 1.00 90.25 99 PRO A O 1
ATOM 758 N N . ALA A 1 100 ? -3.802 13.457 0.083 1.00 92.19 100 ALA A N 1
ATOM 759 C CA . ALA A 1 100 ? -3.201 14.005 -1.133 1.00 92.19 100 ALA A CA 1
ATOM 760 C C . ALA A 1 100 ? -1.831 13.365 -1.435 1.00 92.19 100 ALA A C 1
ATOM 762 O O . ALA A 1 100 ? -1.164 12.834 -0.546 1.00 92.19 100 ALA A O 1
ATOM 763 N N . ALA A 1 101 ? -1.367 13.447 -2.687 1.00 88.75 101 ALA A N 1
ATOM 764 C CA . ALA A 1 101 ? -0.123 12.797 -3.121 1.00 88.75 101 ALA A CA 1
ATOM 765 C C . ALA A 1 101 ? 1.109 13.206 -2.290 1.00 88.75 101 ALA A C 1
ATOM 767 O O . ALA A 1 101 ? 1.888 12.341 -1.891 1.00 88.75 101 ALA A O 1
ATOM 768 N N . ALA A 1 102 ? 1.248 14.496 -1.966 1.00 91.94 102 ALA A N 1
ATOM 769 C CA . ALA A 1 102 ? 2.331 14.988 -1.114 1.00 91.94 102 ALA A CA 1
ATOM 770 C C . ALA A 1 102 ? 2.251 14.415 0.312 1.00 91.94 102 ALA A C 1
ATOM 772 O O . ALA A 1 102 ? 3.257 13.969 0.856 1.00 91.94 102 ALA A O 1
ATOM 773 N N . ALA A 1 103 ? 1.047 14.343 0.889 1.00 91.69 103 ALA A N 1
ATOM 774 C CA . ALA A 1 103 ? 0.839 13.756 2.211 1.00 91.69 103 ALA A CA 1
ATOM 775 C C . ALA A 1 103 ? 1.188 12.259 2.228 1.00 91.69 103 ALA A C 1
ATOM 777 O O . ALA A 1 103 ? 1.856 11.797 3.148 1.00 91.69 103 ALA A O 1
ATOM 778 N N . ARG A 1 104 ? 0.816 11.512 1.178 1.00 90.75 104 ARG A N 1
ATOM 779 C CA . ARG A 1 104 ? 1.206 10.101 1.015 1.00 90.75 104 ARG A CA 1
ATOM 780 C C . ARG A 1 104 ? 2.718 9.932 0.928 1.00 90.75 104 ARG A C 1
ATOM 782 O O . ARG A 1 104 ? 3.268 9.037 1.564 1.00 90.75 104 ARG A O 1
ATOM 789 N N . LEU A 1 105 ? 3.401 10.792 0.173 1.00 88.25 105 LEU A N 1
ATOM 790 C CA . LEU A 1 105 ? 4.859 10.758 0.064 1.00 88.25 105 LEU A CA 1
ATOM 791 C C . LEU A 1 105 ? 5.527 10.995 1.425 1.00 88.25 105 LEU A C 1
ATOM 793 O O . LEU A 1 105 ? 6.379 10.211 1.824 1.00 88.25 105 LEU A O 1
ATOM 797 N N . VAL A 1 106 ? 5.097 12.022 2.162 1.00 91.50 106 VAL A N 1
ATOM 798 C CA . VAL A 1 106 ? 5.636 12.326 3.497 1.00 91.50 106 VAL A CA 1
ATOM 799 C C . VAL A 1 106 ? 5.353 11.191 4.483 1.00 91.50 106 VAL A C 1
ATOM 801 O O . VAL A 1 106 ? 6.258 10.770 5.200 1.00 91.50 106 VAL A O 1
ATOM 804 N N . ALA A 1 107 ? 4.124 10.669 4.510 1.00 90.31 107 ALA A N 1
ATOM 805 C CA . ALA A 1 107 ? 3.745 9.581 5.407 1.00 90.31 107 ALA A CA 1
ATOM 806 C C . ALA A 1 107 ? 4.542 8.301 5.117 1.00 90.31 107 ALA A C 1
ATOM 808 O O . ALA A 1 107 ? 5.119 7.713 6.030 1.00 90.31 107 ALA A O 1
ATOM 809 N N . SER A 1 108 ? 4.639 7.900 3.846 1.00 87.81 108 SER A N 1
ATOM 810 C CA . SER A 1 108 ? 5.411 6.713 3.456 1.00 87.81 108 SER A CA 1
ATOM 811 C C . SER A 1 108 ? 6.907 6.864 3.743 1.00 87.81 108 SER A C 1
ATOM 813 O O . SER A 1 108 ? 7.505 5.931 4.267 1.00 87.81 108 SER A O 1
ATOM 815 N N . ALA A 1 109 ? 7.494 8.042 3.508 1.00 87.25 109 ALA A N 1
ATOM 816 C CA . ALA A 1 109 ? 8.901 8.312 3.819 1.00 87.25 109 ALA A CA 1
ATOM 817 C C . ALA A 1 109 ? 9.220 8.259 5.325 1.00 87.25 109 ALA A C 1
ATOM 819 O O . ALA A 1 109 ? 10.344 7.946 5.703 1.00 87.25 109 ALA A O 1
ATOM 820 N N . ARG A 1 110 ? 8.239 8.558 6.187 1.00 87.62 110 ARG A N 1
ATOM 821 C CA . ARG A 1 110 ? 8.374 8.486 7.654 1.00 87.62 110 ARG A CA 1
ATOM 822 C C . ARG A 1 110 ? 8.027 7.120 8.236 1.00 87.62 110 ARG A C 1
ATOM 824 O O . ARG A 1 110 ? 8.237 6.899 9.423 1.00 87.62 110 ARG A O 1
ATOM 831 N N . THR A 1 111 ? 7.485 6.215 7.428 1.00 88.06 111 THR A N 1
ATOM 832 C CA . THR A 1 1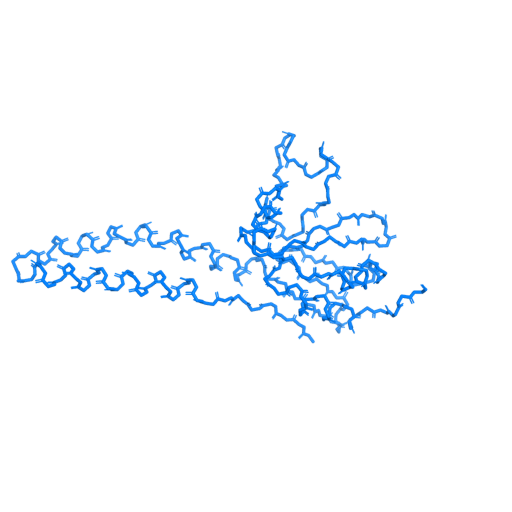11 ? 7.122 4.873 7.882 1.00 88.06 111 THR A CA 1
ATOM 833 C C . THR A 1 111 ? 8.340 3.976 7.743 1.00 88.06 111 THR A C 1
ATOM 835 O O . THR A 1 111 ? 8.537 3.357 6.698 1.00 88.06 111 THR A O 1
ATOM 838 N N . VAL A 1 112 ? 9.158 3.943 8.792 1.00 87.19 112 VAL A N 1
ATOM 839 C CA . VAL A 1 112 ? 10.334 3.078 8.917 1.00 87.19 112 VAL A CA 1
ATOM 840 C C . VAL A 1 112 ? 10.131 2.178 10.131 1.00 87.19 112 VAL A C 1
ATOM 842 O O . VAL A 1 112 ? 9.776 2.654 11.203 1.00 87.19 112 VAL A O 1
ATOM 845 N N . ASP A 1 113 ? 10.328 0.880 9.933 1.00 89.19 113 ASP A N 1
ATOM 846 C CA . ASP A 1 113 ? 10.253 -0.148 10.972 1.00 89.19 113 ASP A CA 1
ATOM 847 C C . ASP A 1 113 ? 11.365 -1.177 10.725 1.00 89.19 113 ASP A C 1
ATOM 849 O O . ASP A 1 113 ? 11.146 -2.319 10.313 1.00 89.19 113 ASP A O 1
ATOM 853 N N . ALA A 1 114 ? 12.606 -0.707 10.843 1.00 87.25 114 ALA A N 1
ATOM 854 C CA . ALA A 1 114 ? 13.793 -1.520 10.619 1.00 87.25 114 ALA A CA 1
ATOM 855 C C . ALA A 1 114 ? 14.229 -2.183 11.934 1.00 87.25 114 ALA A C 1
ATOM 857 O O . ALA A 1 114 ? 14.095 -1.572 12.991 1.00 87.25 114 ALA A O 1
ATOM 858 N N . PRO A 1 115 ? 14.836 -3.386 11.917 1.00 86.81 115 PRO A N 1
ATOM 859 C CA . PRO A 1 115 ? 15.266 -4.100 13.122 1.00 86.81 115 PRO A CA 1
ATOM 860 C C . PRO A 1 115 ? 16.516 -3.485 13.789 1.00 86.81 115 PRO A C 1
ATOM 862 O O . PRO A 1 115 ? 17.298 -4.198 14.415 1.00 86.81 115 PRO A O 1
ATOM 865 N N . VAL A 1 116 ? 16.683 -2.165 13.712 1.00 89.19 116 VAL A N 1
ATOM 866 C CA . VAL A 1 116 ? 17.797 -1.375 14.243 1.00 89.19 116 VAL A CA 1
ATOM 867 C C . VAL A 1 116 ? 17.278 -0.485 15.382 1.00 89.19 116 VAL A C 1
ATOM 869 O O . VAL A 1 116 ? 16.236 0.145 15.197 1.00 89.19 116 VAL A O 1
ATOM 872 N N . PRO A 1 117 ? 17.965 -0.408 16.539 1.00 88.56 117 PRO A N 1
ATOM 873 C CA . PRO A 1 117 ? 17.558 0.465 17.640 1.00 88.56 117 PRO A CA 1
ATOM 874 C C . PRO A 1 117 ? 17.353 1.919 17.195 1.00 88.56 117 PRO A C 1
ATOM 876 O O . PRO A 1 117 ? 18.182 2.474 16.475 1.00 88.56 117 PRO A O 1
ATOM 879 N N . GLY A 1 118 ? 16.244 2.523 17.617 1.00 87.56 118 GLY A N 1
ATOM 880 C CA . GLY A 1 118 ? 15.833 3.878 17.245 1.00 87.56 118 GLY A CA 1
ATOM 881 C C . GLY A 1 118 ? 15.103 3.979 15.901 1.00 87.56 118 GLY A C 1
ATOM 882 O O . GLY A 1 118 ? 14.572 5.041 15.589 1.00 87.56 118 GLY A O 1
ATOM 883 N N . LEU A 1 119 ? 15.047 2.895 15.116 1.00 87.25 119 LEU A N 1
ATOM 884 C CA . LEU A 1 119 ? 14.330 2.818 13.833 1.00 87.25 119 LEU A CA 1
ATOM 885 C C . LEU A 1 119 ? 13.196 1.785 13.831 1.00 87.25 119 LEU A C 1
ATOM 887 O O . LEU A 1 119 ? 12.549 1.600 12.798 1.00 87.25 119 LEU A O 1
ATOM 891 N N . ARG A 1 120 ? 12.959 1.101 14.956 1.00 89.12 120 ARG A N 1
ATOM 892 C CA . ARG A 1 120 ? 11.790 0.233 15.130 1.00 89.12 120 ARG A CA 1
ATOM 893 C C . ARG A 1 120 ? 10.576 1.088 15.450 1.00 89.12 120 ARG A C 1
ATOM 895 O O . ARG A 1 120 ? 10.672 2.050 16.216 1.00 89.12 120 ARG A O 1
ATOM 902 N N . ALA A 1 121 ? 9.414 0.680 14.957 1.00 88.25 121 ALA A N 1
ATOM 903 C CA . ALA A 1 121 ? 8.157 1.333 15.305 1.00 88.25 121 ALA A CA 1
ATOM 904 C C . ALA A 1 121 ? 7.941 1.345 16.833 1.00 88.25 121 ALA A C 1
ATOM 906 O O . ALA A 1 121 ? 7.591 2.375 17.409 1.00 88.25 121 ALA A O 1
ATOM 907 N N . ALA A 1 122 ? 8.283 0.237 17.502 1.00 86.94 122 ALA A N 1
ATOM 908 C CA . ALA A 1 122 ? 8.211 0.102 18.957 1.00 86.94 122 ALA A CA 1
ATOM 909 C C . ALA A 1 122 ? 9.076 1.123 19.722 1.00 86.94 122 ALA A C 1
ATOM 911 O O . ALA A 1 122 ? 8.662 1.588 20.780 1.00 86.94 122 ALA A O 1
ATOM 912 N N . ASP A 1 123 ? 10.233 1.518 19.180 1.00 89.88 123 ASP A N 1
ATOM 913 C CA . ASP A 1 123 ? 11.150 2.457 19.845 1.00 89.88 123 ASP A CA 1
ATOM 914 C C . ASP A 1 123 ? 10.617 3.902 19.812 1.00 89.88 123 ASP A C 1
ATOM 916 O O . ASP A 1 123 ? 11.034 4.745 20.603 1.00 89.88 123 ASP A O 1
ATOM 920 N N . THR A 1 124 ? 9.692 4.196 18.893 1.00 87.06 124 THR A N 1
ATOM 921 C CA . THR A 1 124 ? 9.137 5.540 18.654 1.00 87.06 124 THR A CA 1
ATOM 922 C C . THR A 1 124 ? 7.658 5.658 19.028 1.00 87.06 124 THR A C 1
ATOM 924 O O . THR A 1 124 ? 7.065 6.723 18.860 1.00 87.06 124 THR A O 1
ATOM 927 N N . GLY A 1 125 ? 7.046 4.576 19.522 1.00 88.12 125 GLY A N 1
ATOM 928 C CA . GLY A 1 125 ? 5.601 4.502 19.758 1.00 88.12 125 GLY A CA 1
ATOM 929 C C . GLY A 1 125 ? 4.766 4.563 18.472 1.00 88.12 125 GLY A C 1
ATOM 930 O O . GLY A 1 125 ? 3.574 4.865 18.527 1.00 88.12 125 GLY A O 1
ATOM 931 N N . ALA A 1 126 ? 5.377 4.314 17.311 1.00 90.50 126 ALA A N 1
ATOM 932 C CA . ALA A 1 126 ? 4.682 4.290 16.033 1.00 90.50 126 ALA A CA 1
ATOM 933 C C . ALA A 1 126 ? 3.911 2.965 15.845 1.00 90.50 126 ALA A C 1
ATOM 935 O O . ALA A 1 126 ? 4.306 1.935 16.397 1.00 90.50 126 ALA A O 1
ATOM 936 N N . PRO A 1 127 ? 2.829 2.945 15.040 1.00 93.06 127 PRO A N 1
ATOM 937 C CA . PRO A 1 127 ? 2.121 1.705 14.737 1.00 93.06 127 PRO A CA 1
ATOM 938 C C . PRO A 1 127 ? 3.007 0.736 13.944 1.00 93.06 127 PRO A C 1
ATOM 940 O O . PRO A 1 127 ? 3.683 1.150 12.996 1.00 93.06 127 PRO A O 1
ATOM 943 N N . ARG A 1 128 ? 2.958 -0.556 14.288 1.00 92.69 128 ARG A N 1
ATOM 944 C CA . ARG A 1 128 ? 3.798 -1.607 13.691 1.00 92.69 128 ARG A CA 1
ATOM 945 C C . ARG A 1 128 ? 3.525 -1.743 12.201 1.00 92.69 128 ARG A C 1
ATOM 947 O O . ARG A 1 128 ? 2.370 -1.869 11.793 1.00 92.69 128 ARG A O 1
ATOM 954 N N . LEU A 1 129 ? 4.569 -1.775 11.378 1.00 92.44 129 LEU A N 1
ATOM 955 C CA . LEU A 1 129 ? 4.390 -1.986 9.946 1.00 92.44 129 LEU A CA 1
ATOM 956 C C . LEU A 1 129 ? 4.078 -3.458 9.656 1.00 92.44 129 LEU A C 1
ATOM 958 O O . LEU A 1 129 ? 4.851 -4.355 9.987 1.00 92.44 129 LEU A O 1
ATOM 962 N N . VAL A 1 130 ? 2.958 -3.703 8.981 1.00 92.12 130 VAL A N 1
ATOM 963 C CA . VAL A 1 130 ? 2.543 -5.043 8.560 1.00 92.12 130 VAL A CA 1
ATOM 964 C C . VAL A 1 130 ? 2.988 -5.307 7.126 1.00 92.12 130 VAL A C 1
ATOM 966 O O . VAL A 1 130 ? 2.846 -4.475 6.229 1.00 92.12 130 VAL A O 1
ATOM 969 N N . GLY A 1 131 ? 3.476 -6.519 6.889 1.00 85.50 131 GLY A N 1
ATOM 970 C CA . GLY A 1 131 ? 3.798 -7.045 5.569 1.00 85.50 131 GLY A CA 1
ATOM 971 C C . GLY A 1 131 ? 5.240 -7.493 5.409 1.00 85.50 131 GLY A C 1
ATOM 972 O O . GLY A 1 131 ? 5.656 -7.797 4.287 1.00 85.50 131 GLY A O 1
ATOM 973 N N . GLY A 1 132 ? 5.999 -7.545 6.507 1.00 75.25 132 GLY A N 1
ATOM 974 C CA . GLY A 1 132 ? 7.399 -7.957 6.526 1.00 75.25 132 GLY A CA 1
ATOM 975 C C . GLY A 1 132 ? 8.341 -7.040 5.740 1.00 75.25 132 GLY A C 1
ATOM 976 O O . GLY A 1 132 ? 9.347 -7.521 5.223 1.00 75.25 132 GLY A O 1
ATOM 977 N N . GLY A 1 133 ? 8.001 -5.761 5.571 1.00 79.62 133 GLY A N 1
ATOM 978 C CA . GLY A 1 133 ? 8.919 -4.734 5.066 1.00 79.62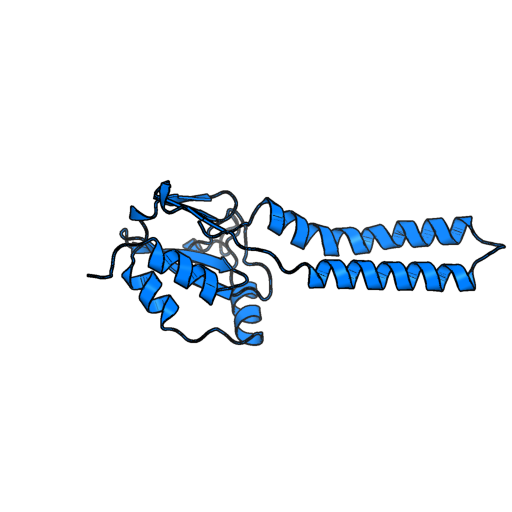 133 GLY A CA 1
ATOM 979 C C . GLY A 1 133 ? 9.527 -3.932 6.217 1.00 79.62 133 GLY A C 1
ATOM 980 O O . GLY A 1 133 ? 9.014 -3.982 7.326 1.00 79.62 133 GLY A O 1
ATOM 981 N N . TRP A 1 134 ? 10.593 -3.175 5.947 1.00 86.00 134 TRP A N 1
ATOM 982 C CA . TRP A 1 134 ? 11.170 -2.216 6.910 1.00 86.00 134 TRP A CA 1
ATOM 983 C C . TRP A 1 134 ? 10.723 -0.775 6.663 1.00 86.00 134 TRP A C 1
ATOM 985 O O . TRP A 1 134 ? 11.200 0.152 7.311 1.00 86.00 134 TRP A O 1
ATOM 995 N N . GLY A 1 135 ? 9.826 -0.574 5.702 1.00 87.00 135 GLY A N 1
ATOM 996 C CA . GLY A 1 135 ? 9.221 0.718 5.445 1.00 87.00 135 GLY A CA 1
ATOM 997 C C . GLY A 1 135 ? 8.099 0.652 4.420 1.00 87.00 135 GLY A C 1
ATOM 998 O O . GLY A 1 135 ? 7.946 -0.341 3.698 1.00 87.00 135 GLY A O 1
ATOM 999 N N . ALA A 1 136 ? 7.301 1.715 4.363 1.00 87.81 136 ALA A N 1
ATOM 1000 C CA . ALA A 1 136 ? 6.250 1.840 3.365 1.00 87.81 136 ALA A CA 1
ATOM 1001 C C . ALA A 1 136 ? 6.844 2.271 2.011 1.00 87.81 136 ALA A C 1
ATOM 1003 O O . ALA A 1 136 ? 7.660 3.193 1.955 1.00 87.81 136 ALA A O 1
ATOM 1004 N N . PRO A 1 137 ? 6.421 1.668 0.887 1.00 84.50 137 PRO A N 1
ATOM 1005 C CA . PRO A 1 137 ? 6.844 2.135 -0.425 1.00 84.50 137 PRO A CA 1
ATOM 1006 C C . PRO A 1 137 ? 6.445 3.597 -0.657 1.00 84.50 137 PRO A C 1
ATOM 1008 O O . PRO A 1 137 ? 5.291 3.970 -0.433 1.00 84.50 137 PRO A O 1
ATOM 1011 N N . MET A 1 138 ? 7.385 4.399 -1.161 1.00 84.69 138 MET A N 1
ATOM 1012 C CA . MET A 1 138 ? 7.172 5.830 -1.385 1.00 84.69 138 MET A CA 1
ATOM 1013 C C . MET A 1 138 ? 5.917 6.116 -2.219 1.00 84.69 138 MET A C 1
ATOM 1015 O O . MET A 1 138 ? 5.657 5.472 -3.238 1.00 84.69 138 MET A O 1
ATOM 1019 N N . GLY A 1 139 ? 5.143 7.102 -1.770 1.00 84.56 139 GLY A N 1
ATOM 1020 C CA . GLY A 1 139 ? 3.926 7.573 -2.432 1.00 84.56 139 GLY A CA 1
ATOM 1021 C C . GLY A 1 139 ? 2.682 6.711 -2.193 1.00 84.56 139 GLY A C 1
ATOM 1022 O O . GLY A 1 139 ? 1.594 7.108 -2.621 1.00 84.56 139 GLY A O 1
ATOM 1023 N N . MET A 1 140 ? 2.800 5.573 -1.499 1.00 88.25 140 MET A N 1
ATOM 1024 C CA . MET A 1 140 ? 1.634 4.812 -1.045 1.00 88.25 140 MET A CA 1
ATOM 1025 C C . MET A 1 140 ? 0.914 5.508 0.103 1.00 88.25 140 MET A C 1
ATOM 1027 O O . MET A 1 140 ? 1.513 6.236 0.894 1.00 88.25 140 MET A O 1
ATOM 1031 N N . ALA A 1 141 ? -0.385 5.239 0.212 1.00 91.69 141 ALA A N 1
ATOM 1032 C CA . ALA A 1 141 ? -1.113 5.550 1.426 1.00 91.69 141 ALA A CA 1
ATOM 1033 C C . ALA A 1 141 ? -0.693 4.569 2.525 1.00 91.69 141 ALA A C 1
ATOM 1035 O O . ALA A 1 141 ? -0.519 3.379 2.266 1.00 91.69 141 ALA A O 1
ATOM 1036 N N . VAL A 1 142 ? -0.562 5.069 3.748 1.00 93.19 142 VAL A N 1
ATOM 1037 C CA . VAL A 1 142 ? -0.366 4.247 4.943 1.00 93.19 142 VAL A CA 1
ATOM 1038 C C . VAL A 1 142 ? -1.644 4.348 5.759 1.00 93.19 142 VAL A C 1
ATOM 1040 O O . VAL A 1 142 ? -2.076 5.444 6.110 1.00 93.19 142 VAL A O 1
ATOM 1043 N N . VAL A 1 143 ? -2.288 3.210 5.981 1.00 94.94 143 VAL A N 1
ATOM 1044 C CA . VAL A 1 143 ? -3.514 3.094 6.765 1.00 94.94 143 VAL A CA 1
ATOM 1045 C C . VAL A 1 143 ? -3.139 2.544 8.128 1.00 94.94 143 VAL A C 1
ATOM 1047 O O . VAL A 1 143 ? -2.481 1.511 8.197 1.00 94.94 143 VAL A O 1
ATOM 1050 N N . VAL A 1 144 ? -3.572 3.216 9.190 1.00 95.31 144 VAL A N 1
ATOM 1051 C CA . VAL A 1 144 ? -3.416 2.724 10.559 1.00 95.31 144 VAL A CA 1
ATOM 1052 C C . VAL A 1 144 ? -4.737 2.111 11.002 1.00 95.31 144 VAL A C 1
ATOM 1054 O O . VAL A 1 144 ? -5.768 2.776 10.941 1.00 95.31 144 VAL A O 1
ATOM 1057 N N . LEU A 1 145 ? -4.702 0.849 11.415 1.00 96.56 145 LEU A N 1
ATOM 1058 C CA . LEU A 1 145 ? -5.841 0.100 11.941 1.00 96.56 145 LEU A CA 1
ATOM 1059 C C . LEU A 1 145 ? -5.533 -0.369 13.357 1.00 96.56 145 LEU A C 1
ATOM 1061 O O . LEU A 1 145 ? -4.376 -0.634 13.676 1.00 96.56 145 LEU A O 1
ATOM 1065 N N . ALA A 1 146 ? -6.558 -0.509 14.187 1.00 96.62 146 ALA A N 1
ATOM 1066 C CA . ALA A 1 146 ? -6.410 -1.126 15.494 1.00 96.62 146 ALA A CA 1
ATOM 1067 C C . ALA A 1 146 ? -6.799 -2.605 15.423 1.00 96.62 146 ALA A C 1
ATOM 1069 O O . ALA A 1 146 ? -7.702 -3.011 14.684 1.00 96.62 146 ALA A O 1
ATOM 1070 N N . THR A 1 147 ? -6.120 -3.419 16.217 1.00 95.75 147 THR A N 1
ATOM 1071 C CA . THR A 1 147 ? -6.626 -4.734 16.598 1.00 95.75 147 THR A CA 1
ATOM 1072 C C . THR A 1 147 ? -7.563 -4.586 17.792 1.00 95.75 147 THR A C 1
ATOM 1074 O O . THR A 1 147 ? -7.473 -3.629 18.563 1.00 95.75 147 THR A O 1
ATOM 1077 N N . ARG A 1 148 ? -8.423 -5.578 18.012 1.00 94.56 148 ARG A N 1
ATOM 1078 C CA . ARG A 1 148 ? -9.247 -5.680 19.223 1.00 94.56 148 ARG A CA 1
ATOM 1079 C C . ARG A 1 148 ? -8.410 -5.774 20.502 1.00 94.56 148 ARG A C 1
ATOM 1081 O O . ARG A 1 148 ? -8.897 -5.421 21.568 1.00 94.56 148 ARG A O 1
ATOM 1088 N N . GLY A 1 149 ? -7.160 -6.229 20.392 1.00 91.62 149 GLY A N 1
ATOM 1089 C CA . GLY A 1 149 ? -6.185 -6.246 21.484 1.00 91.62 149 GLY A CA 1
ATOM 1090 C C . GLY A 1 149 ? -5.515 -4.894 21.758 1.00 91.62 149 GLY A C 1
ATOM 1091 O O . GLY A 1 149 ? -4.660 -4.820 22.633 1.00 91.62 149 GLY A O 1
ATOM 1092 N N . GLY A 1 150 ? -5.865 -3.835 21.018 1.00 91.50 150 GLY A N 1
ATOM 1093 C CA . GLY A 1 150 ? -5.309 -2.489 21.187 1.00 91.50 150 GLY A CA 1
ATOM 1094 C C . GLY A 1 150 ? -3.988 -2.237 20.452 1.00 91.50 150 GLY A C 1
ATOM 1095 O O . GLY A 1 150 ? -3.467 -1.126 20.504 1.00 91.50 150 GLY A O 1
ATOM 1096 N N . GLU A 1 151 ? -3.442 -3.226 19.737 1.00 94.25 151 GLU A N 1
ATOM 1097 C CA . GLU A 1 151 ? -2.264 -3.028 18.883 1.00 94.25 151 GLU A CA 1
ATOM 1098 C C . GLU A 1 151 ? -2.626 -2.163 17.667 1.00 94.25 151 GLU A C 1
ATOM 1100 O O . GLU A 1 151 ? -3.609 -2.442 16.979 1.00 94.25 151 GLU A O 1
ATOM 1105 N N . ALA A 1 152 ? -1.809 -1.150 17.371 1.00 94.81 152 ALA A N 1
ATOM 1106 C CA . ALA A 1 152 ? -1.942 -0.332 16.172 1.00 94.81 152 ALA A CA 1
ATOM 1107 C C . ALA A 1 152 ? -1.049 -0.869 15.040 1.00 94.81 152 ALA A C 1
ATOM 1109 O O . ALA A 1 152 ? 0.164 -1.020 15.199 1.00 94.81 152 ALA A O 1
ATOM 1110 N N . LEU A 1 153 ? -1.652 -1.107 13.878 1.00 95.31 153 LEU A N 1
ATOM 1111 C CA . LEU A 1 153 ? -1.043 -1.703 12.694 1.00 95.31 153 LEU A CA 1
ATOM 1112 C C . LEU A 1 153 ? -1.030 -0.707 11.531 1.00 95.31 153 LEU A C 1
ATOM 1114 O O . LEU A 1 153 ? -2.079 -0.221 11.119 1.00 95.31 153 LEU A O 1
ATOM 1118 N N . SER A 1 154 ? 0.141 -0.456 10.952 1.00 95.06 154 SER A N 1
ATOM 1119 C CA . SER A 1 154 ? 0.315 0.301 9.708 1.00 95.06 154 SER A CA 1
ATOM 1120 C C . SER A 1 154 ? 0.319 -0.638 8.500 1.00 95.06 154 SER A C 1
ATOM 1122 O O . SER A 1 154 ? 1.130 -1.558 8.422 1.00 95.06 154 SER A O 1
ATOM 1124 N N . ILE A 1 155 ? -0.537 -0.379 7.512 1.00 94.00 155 ILE A N 1
ATOM 1125 C CA . ILE A 1 155 ? -0.627 -1.132 6.254 1.00 94.00 155 ILE A CA 1
ATOM 1126 C C . ILE A 1 155 ? -0.456 -0.164 5.083 1.00 94.00 155 ILE A C 1
ATOM 1128 O O . ILE A 1 155 ? -1.242 0.768 4.906 1.00 94.00 155 ILE A O 1
ATOM 1132 N N . ALA A 1 156 ? 0.566 -0.388 4.257 1.00 92.25 156 ALA A 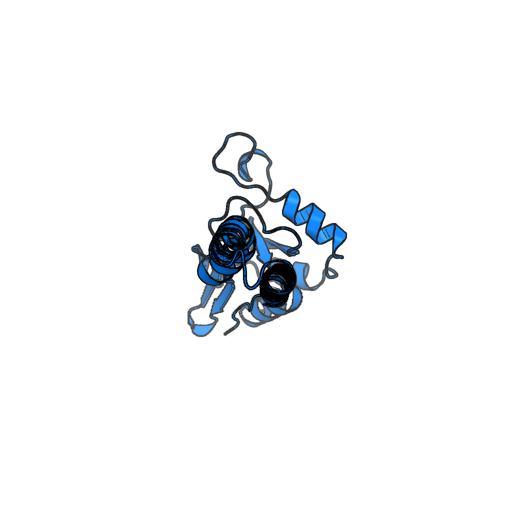N 1
ATOM 1133 C CA . ALA A 1 156 ? 0.805 0.410 3.058 1.00 92.25 156 ALA A CA 1
ATOM 1134 C C . ALA A 1 156 ? -0.018 -0.116 1.872 1.00 92.25 156 ALA A C 1
ATOM 1136 O O . ALA A 1 156 ? 0.119 -1.277 1.496 1.00 92.25 156 ALA A O 1
ATOM 1137 N N . THR A 1 157 ? -0.829 0.741 1.251 1.00 90.88 157 THR A N 1
ATOM 1138 C CA . THR A 1 157 ? -1.697 0.390 0.116 1.00 90.88 157 THR A CA 1
ATOM 1139 C C . THR A 1 157 ? -1.693 1.464 -0.973 1.00 90.88 157 THR A C 1
ATOM 1141 O O . THR A 1 157 ? -1.456 2.651 -0.734 1.00 90.88 157 THR A O 1
ATOM 1144 N N . HIS A 1 158 ? -1.925 1.035 -2.211 1.00 87.25 158 HIS A N 1
ATOM 1145 C CA . HIS A 1 158 ? -2.042 1.896 -3.378 1.00 87.25 158 HIS A CA 1
ATOM 1146 C C . HIS A 1 158 ? -3.463 2.445 -3.519 1.00 87.25 158 HIS A C 1
ATOM 1148 O O . HIS A 1 158 ? -3.649 3.556 -4.007 1.00 87.25 158 HIS A O 1
ATOM 1154 N N . ASP A 1 159 ? -4.459 1.669 -3.094 1.00 89.62 159 ASP A N 1
ATOM 1155 C CA . ASP A 1 159 ? -5.871 2.010 -3.218 1.00 89.62 159 ASP A CA 1
ATOM 1156 C C . ASP A 1 159 ? -6.542 1.904 -1.850 1.00 89.62 159 ASP A C 1
ATOM 1158 O O . ASP A 1 159 ? -7.190 0.911 -1.507 1.00 89.62 159 ASP A O 1
ATOM 1162 N N . ARG A 1 160 ? -6.333 2.959 -1.055 1.00 93.25 160 ARG A N 1
ATOM 1163 C CA . ARG A 1 160 ? -6.845 3.087 0.312 1.00 93.25 160 ARG A CA 1
ATOM 1164 C C . ARG A 1 160 ? -8.347 2.849 0.376 1.00 93.25 160 ARG A C 1
ATOM 1166 O O . ARG A 1 160 ? -8.800 2.073 1.214 1.00 93.25 160 ARG A O 1
ATOM 1173 N N . LYS A 1 161 ? -9.104 3.490 -0.513 1.00 93.94 161 LYS A N 1
ATOM 1174 C CA . LYS A 1 161 ? -10.562 3.413 -0.527 1.00 93.94 161 LYS A CA 1
ATOM 1175 C C . LYS A 1 161 ? -11.043 2.003 -0.846 1.00 93.94 161 LYS A C 1
ATOM 1177 O O . LYS A 1 161 ? -11.874 1.478 -0.104 1.00 93.94 161 LYS A O 1
ATOM 1182 N N . ALA A 1 162 ? -10.526 1.375 -1.904 1.00 93.75 162 ALA A N 1
ATOM 1183 C CA . ALA A 1 162 ? -10.936 0.020 -2.266 1.00 93.75 162 ALA A CA 1
ATOM 1184 C C . ALA A 1 162 ? -10.529 -1.002 -1.196 1.00 93.75 162 ALA A C 1
ATOM 1186 O O . ALA A 1 162 ? -11.327 -1.877 -0.863 1.00 93.75 162 ALA A O 1
ATOM 1187 N N . PHE A 1 163 ? -9.326 -0.868 -0.627 1.00 95.12 163 PHE A N 1
ATOM 1188 C CA . PHE A 1 163 ? -8.865 -1.714 0.472 1.00 95.12 163 PHE A CA 1
ATOM 1189 C C . PHE A 1 163 ? -9.772 -1.597 1.703 1.00 95.12 163 PHE A C 1
ATOM 1191 O O . PHE A 1 163 ? -10.296 -2.608 2.165 1.00 95.12 163 PHE A O 1
ATOM 1198 N N . LEU A 1 164 ? -10.004 -0.378 2.202 1.00 96.50 164 LEU A N 1
ATOM 1199 C CA . LEU A 1 164 ? -10.827 -0.148 3.393 1.00 96.50 164 LEU A CA 1
ATOM 1200 C C . LEU A 1 164 ? -12.285 -0.554 3.176 1.00 96.50 164 LEU A C 1
ATOM 1202 O O . LEU A 1 164 ? -12.898 -1.112 4.076 1.00 96.50 164 LEU A O 1
ATOM 1206 N N . THR A 1 165 ? -12.827 -0.334 1.976 1.00 96.25 165 THR A N 1
ATOM 1207 C CA . THR A 1 165 ? -14.195 -0.748 1.632 1.00 96.25 165 THR A CA 1
ATOM 1208 C C . THR A 1 165 ? -14.316 -2.272 1.622 1.00 96.25 165 THR A C 1
ATOM 1210 O O . THR A 1 165 ? -15.265 -2.824 2.174 1.00 96.25 165 THR A O 1
ATOM 1213 N N . ALA A 1 166 ? -13.341 -2.969 1.030 1.00 96.25 166 ALA A N 1
ATOM 1214 C CA . ALA A 1 166 ? -13.312 -4.428 1.029 1.00 96.25 166 ALA A CA 1
ATOM 1215 C C . ALA A 1 166 ? -13.132 -5.006 2.437 1.00 96.25 166 ALA A C 1
ATOM 1217 O O . ALA A 1 166 ? -13.731 -6.032 2.751 1.00 96.25 166 ALA A O 1
ATOM 1218 N N . LEU A 1 167 ? -12.316 -4.359 3.273 1.00 96.75 167 LEU A N 1
ATOM 1219 C CA . LEU A 1 167 ? -12.102 -4.777 4.652 1.00 96.75 167 LEU A CA 1
ATOM 1220 C C . LEU A 1 167 ? -13.350 -4.542 5.510 1.00 96.75 167 LEU A C 1
ATOM 1222 O O . LEU A 1 167 ? -13.771 -5.456 6.205 1.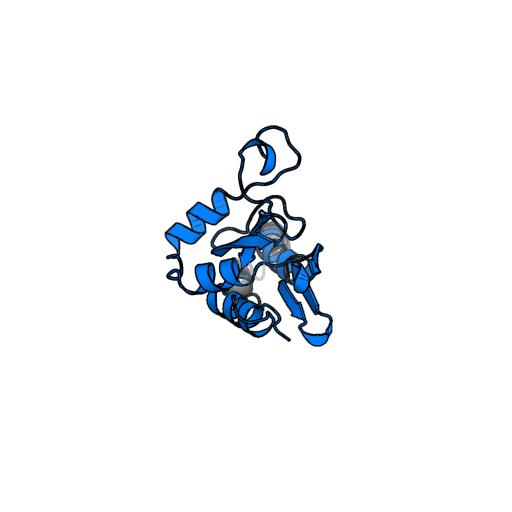00 96.75 167 LEU A O 1
ATOM 1226 N N . ALA A 1 168 ? -13.987 -3.372 5.403 1.00 96.00 168 ALA A N 1
ATOM 1227 C CA . ALA A 1 168 ? -15.236 -3.067 6.099 1.00 96.00 168 ALA A CA 1
ATOM 1228 C C . ALA A 1 168 ? -16.350 -4.059 5.728 1.00 96.00 168 ALA A C 1
ATOM 1230 O O . ALA A 1 168 ? -17.040 -4.562 6.603 1.00 96.00 168 ALA A O 1
ATOM 1231 N N . GLY A 1 169 ? -16.478 -4.411 4.443 1.00 94.69 169 GLY A N 1
ATOM 1232 C CA . GLY A 1 169 ? -17.453 -5.410 3.992 1.00 94.69 169 GLY A CA 1
ATOM 1233 C C . GLY A 1 169 ? -17.153 -6.849 4.432 1.00 94.69 169 GLY A C 1
ATOM 1234 O O . GLY A 1 169 ? -18.025 -7.705 4.320 1.00 94.69 169 GLY A O 1
ATOM 1235 N N . ALA A 1 170 ? -15.935 -7.132 4.904 1.00 94.44 170 ALA A N 1
ATOM 1236 C CA . ALA A 1 170 ? -15.527 -8.443 5.409 1.00 94.44 170 ALA A CA 1
ATOM 1237 C C . ALA A 1 170 ? -15.590 -8.547 6.944 1.00 94.44 170 ALA A C 1
ATOM 1239 O O . ALA A 1 170 ? -15.337 -9.621 7.490 1.00 94.44 170 ALA A O 1
ATOM 1240 N N . LEU A 1 171 ? -15.890 -7.445 7.635 1.00 93.88 171 LEU A N 1
ATOM 1241 C CA . LEU A 1 171 ? -15.962 -7.361 9.089 1.00 93.88 171 LEU A CA 1
ATOM 1242 C C . LEU A 1 171 ? -17.419 -7.206 9.551 1.00 93.88 171 LEU A C 1
ATOM 1244 O O . LEU A 1 171 ? -18.261 -6.719 8.795 1.00 93.88 171 LEU A O 1
ATOM 1248 N N . PRO A 1 172 ? -17.744 -7.619 10.789 1.00 86.94 172 PRO A N 1
ATOM 1249 C CA . PRO A 1 172 ? -19.045 -7.323 11.374 1.00 86.94 172 PRO A CA 1
ATOM 1250 C C . PRO A 1 172 ? -19.231 -5.808 11.532 1.00 86.94 172 PRO A C 1
ATOM 1252 O O . PRO A 1 172 ? -18.254 -5.068 11.664 1.00 86.94 172 PRO A O 1
ATOM 1255 N N . ALA A 1 173 ? -20.488 -5.361 11.556 1.00 81.50 173 ALA A N 1
ATOM 1256 C CA . ALA A 1 173 ? -20.812 -3.961 11.810 1.00 81.50 173 ALA A CA 1
ATOM 1257 C C . ALA A 1 173 ? -20.203 -3.487 13.149 1.00 81.50 173 ALA A C 1
ATOM 1259 O O . ALA A 1 173 ? -20.110 -4.285 14.090 1.00 81.50 173 ALA A O 1
ATOM 1260 N N . PRO A 1 174 ? -19.774 -2.215 13.244 1.00 77.88 174 PRO A N 1
ATOM 1261 C CA . PRO A 1 174 ? -19.286 -1.655 14.496 1.00 77.88 174 PRO A CA 1
ATOM 1262 C C . PRO A 1 174 ? -20.413 -1.678 15.537 1.00 77.88 174 PRO A C 1
ATOM 1264 O O . PRO A 1 174 ? -21.575 -1.448 15.194 1.00 77.88 174 PRO A O 1
ATOM 1267 N N . ALA A 1 175 ? -20.054 -2.019 16.776 1.00 66.50 175 ALA A N 1
ATOM 1268 C CA . ALA A 1 175 ? -20.963 -2.019 17.920 1.00 66.50 175 ALA A CA 1
ATOM 1269 C C . ALA A 1 175 ? -21.222 -0.598 18.435 1.00 66.50 175 ALA A C 1
ATOM 1271 O O . ALA A 1 175 ? -20.313 0.252 18.284 1.00 66.50 175 ALA A O 1
#

Secondary structure (DSSP, 8-state):
-EE----SHHHHHHHHHHHHHHHHHHHHHTTTTHHHHHHHHHHHHHHHHHHHHHHHHHHHHS-EEEETTTTEEEETTEEEEGGGB-HHHHHHHHHSPPPPHHHHHHHHHH-B--SSTTSSHHHHTPPEEPSS-SBPPTT-EEEEEEBTTS-EEEEEES-HHHHHHHHHTTSPPP-